Protein AF-A0A2U3L5U7-F1 (afdb_monomer_lite)

Radius of gyration: 14.74 Å; chains: 1; bounding box: 34×36×38 Å

Secondary structure (DSSP, 8-state):
----------THHHHHHHHHHHHHHHTSS-SSS-HHHHHHHHHHHHHHHHHHHHH-TTS--HHHHHHHHHHHHHHTTS--TT--

InterPro domains:
  IPR036271 Tetracyclin repressor-like, C-terminal domain superfamily [SSF48498] (13-76)

Structure (mm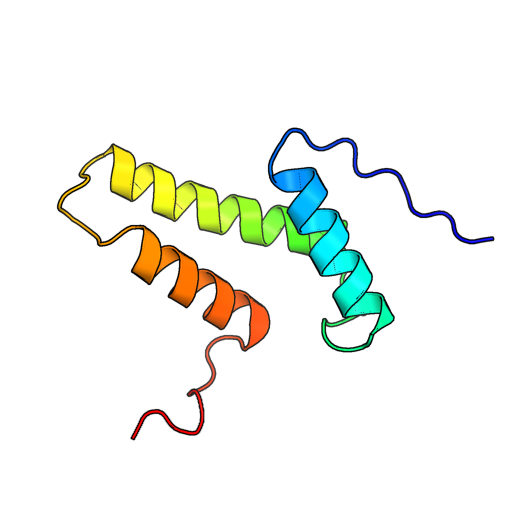CIF, N/CA/C/O backbone):
data_AF-A0A2U3L5U7-F1
#
_entry.id   AF-A0A2U3L5U7-F1
#
loop_
_atom_site.group_PDB
_atom_site.id
_atom_site.type_symbol
_atom_site.label_atom_id
_atom_site.label_alt_id
_atom_site.label_comp_id
_atom_site.label_asym_id
_atom_site.label_entity_id
_atom_site.label_seq_id
_atom_site.pdbx_PDB_ins_code
_atom_site.Cartn_x
_atom_site.Cartn_y
_atom_site.Cartn_z
_atom_site.occupancy
_atom_site.B_iso_or_equiv
_atom_site.auth_seq_id
_atom_site.auth_comp_id
_atom_site.auth_asym_id
_atom_site.auth_atom_id
_atom_site.pdbx_PDB_model_num
ATOM 1 N N . MET A 1 1 ? -16.056 12.759 20.016 1.00 31.97 1 MET A N 1
ATOM 2 C CA . MET A 1 1 ? -14.929 13.680 19.752 1.00 31.97 1 MET A CA 1
ATOM 3 C C . MET A 1 1 ? -14.005 12.972 18.777 1.00 31.97 1 MET A C 1
ATOM 5 O O . MET A 1 1 ? -13.256 12.105 19.199 1.00 31.97 1 MET A O 1
ATOM 9 N N . ASN A 1 2 ? -14.161 13.230 17.477 1.00 43.66 2 ASN A N 1
ATOM 10 C CA . ASN A 1 2 ? -13.442 12.498 16.435 1.00 43.66 2 ASN A CA 1
ATOM 11 C C . ASN A 1 2 ? -12.108 13.212 16.180 1.00 43.66 2 ASN A C 1
ATOM 13 O O . ASN A 1 2 ? -12.039 14.141 15.380 1.00 43.66 2 ASN A O 1
ATOM 17 N N . GLN A 1 3 ? -11.073 12.871 16.951 1.00 41.44 3 GLN A N 1
ATOM 18 C CA . GLN A 1 3 ? -9.720 13.349 16.669 1.00 41.44 3 GLN A CA 1
ATOM 19 C C . GLN A 1 3 ? -9.163 12.537 15.499 1.00 41.44 3 GLN A C 1
ATOM 21 O O . GLN A 1 3 ? -8.370 11.616 15.679 1.00 41.44 3 GLN A O 1
ATOM 26 N N . GLY A 1 4 ? -9.591 12.893 14.287 1.00 45.00 4 GLY A N 1
ATOM 27 C CA . GLY A 1 4 ? -8.816 12.619 13.089 1.00 45.00 4 GLY A CA 1
ATOM 28 C C . GLY A 1 4 ? -7.519 13.402 13.221 1.00 45.00 4 GLY A C 1
ATOM 29 O O . GLY A 1 4 ? -7.474 14.589 12.913 1.00 45.00 4 GLY A O 1
ATOM 30 N N . ALA A 1 5 ? -6.492 12.773 13.790 1.00 45.72 5 ALA A N 1
ATOM 31 C CA . ALA A 1 5 ? -5.158 13.341 13.813 1.00 45.72 5 ALA A CA 1
ATOM 32 C C . ALA A 1 5 ? -4.775 13.644 12.361 1.00 45.72 5 ALA A C 1
ATOM 34 O O . ALA A 1 5 ? -4.634 12.719 11.562 1.00 45.72 5 ALA A O 1
ATOM 35 N N . GLU A 1 6 ? -4.669 14.933 12.022 1.00 52.91 6 GLU A N 1
ATOM 36 C CA . GLU A 1 6 ? -4.199 15.395 10.719 1.00 52.91 6 GLU A CA 1
ATOM 37 C C . GLU A 1 6 ? -2.895 14.662 10.384 1.00 52.91 6 GLU A C 1
ATOM 39 O O . GLU A 1 6 ? -1.834 14.944 10.952 1.00 52.91 6 GLU A O 1
ATOM 44 N N . TYR A 1 7 ? -2.954 13.716 9.447 1.00 54.94 7 TYR A N 1
ATOM 45 C CA . TYR A 1 7 ? -1.752 13.216 8.801 1.00 54.94 7 TYR A CA 1
ATOM 46 C C . TYR A 1 7 ? -1.173 14.345 7.961 1.00 54.94 7 TYR A C 1
ATOM 48 O O . TYR A 1 7 ? -1.550 14.539 6.809 1.00 54.94 7 TYR A O 1
ATOM 56 N N . ARG A 1 8 ? -0.221 15.088 8.531 1.00 57.88 8 ARG A N 1
ATOM 57 C CA . ARG A 1 8 ? 0.607 16.059 7.803 1.00 57.88 8 ARG A CA 1
ATOM 58 C C . ARG A 1 8 ? 1.689 15.346 6.983 1.00 57.88 8 ARG A C 1
ATOM 60 O O . ARG A 1 8 ? 2.878 15.531 7.218 1.00 57.88 8 ARG A O 1
ATOM 67 N N . GLY A 1 9 ? 1.263 14.481 6.065 1.00 59.00 9 GLY A N 1
ATOM 68 C CA . GLY A 1 9 ? 2.099 13.909 5.007 1.00 59.00 9 GLY A CA 1
ATOM 69 C C . GLY A 1 9 ? 1.991 14.745 3.731 1.00 59.00 9 GLY A C 1
ATOM 70 O O . GLY A 1 9 ? 0.944 15.330 3.458 1.00 59.00 9 GLY A O 1
ATOM 71 N N . GLY A 1 10 ? 3.065 14.829 2.948 1.00 73.31 10 GLY A N 1
ATOM 72 C CA . GLY A 1 10 ? 3.046 15.536 1.665 1.00 73.31 10 GLY A CA 1
ATOM 73 C C . GLY A 1 10 ? 2.406 14.704 0.544 1.00 73.31 10 GLY A C 1
ATOM 74 O O . GLY A 1 10 ? 2.524 13.479 0.522 1.00 73.31 10 GLY A O 1
ATOM 75 N N . GLY A 1 11 ? 1.774 15.371 -0.428 1.00 79.94 11 GLY A N 1
ATOM 76 C CA . GLY A 1 11 ? 1.389 14.783 -1.720 1.00 79.94 11 GLY A CA 1
ATOM 77 C C . GLY A 1 11 ? 0.538 13.509 -1.627 1.00 79.94 11 GLY A C 1
ATOM 78 O O . GLY A 1 11 ? -0.558 13.527 -1.085 1.00 79.94 11 GLY A O 1
ATOM 79 N N . SER A 1 12 ? 1.031 12.394 -2.180 1.00 83.12 12 SER A N 1
ATOM 80 C CA . SER A 1 12 ? 0.294 11.120 -2.230 1.00 83.12 12 SER A CA 1
ATOM 81 C C . SER A 1 12 ? 0.041 10.490 -0.857 1.00 83.12 12 SER A C 1
ATOM 83 O O . SER A 1 12 ? -0.887 9.700 -0.723 1.00 83.12 12 SER A O 1
ATOM 85 N N . GLN A 1 13 ? 0.847 10.817 0.159 1.00 86.06 13 GLN A N 1
ATOM 86 C CA . GLN A 1 13 ? 0.719 10.208 1.486 1.00 86.06 13 GLN A CA 1
ATOM 87 C C . GLN A 1 13 ? -0.580 10.617 2.183 1.00 86.06 13 GLN A C 1
ATOM 89 O O . GLN A 1 13 ? -1.180 9.802 2.877 1.00 86.06 13 GLN A O 1
ATOM 94 N N . SER A 1 14 ? -1.037 11.859 1.985 1.00 87.69 14 SER A N 1
ATOM 95 C CA . SER A 1 14 ? -2.298 12.330 2.567 1.00 87.69 14 SER A CA 1
ATOM 96 C C . SER A 1 14 ? -3.506 11.634 1.937 1.00 87.69 14 SER A C 1
ATOM 98 O O . SER A 1 14 ? -4.427 11.255 2.654 1.00 87.69 14 SER A O 1
ATOM 100 N N . LEU A 1 15 ? -3.471 11.381 0.624 1.00 90.88 15 LEU A N 1
ATOM 101 C CA . LEU A 1 15 ? -4.508 10.613 -0.073 1.00 90.88 15 LEU A CA 1
ATOM 102 C C . LEU A 1 15 ? -4.559 9.161 0.410 1.00 90.88 15 LEU A C 1
ATOM 104 O O . LEU A 1 15 ? -5.636 8.651 0.696 1.00 90.88 15 LEU A O 1
ATOM 108 N N . ILE A 1 16 ? -3.404 8.503 0.545 1.00 92.69 16 ILE A N 1
ATOM 109 C CA . ILE A 1 16 ? -3.330 7.127 1.061 1.00 92.69 16 ILE A CA 1
ATOM 110 C C . ILE A 1 16 ? -3.828 7.072 2.509 1.00 92.69 16 ILE A C 1
ATOM 112 O O . ILE A 1 16 ? -4.582 6.169 2.860 1.00 92.69 16 ILE A O 1
ATOM 116 N N . ALA A 1 17 ? -3.454 8.047 3.342 1.00 93.25 17 ALA A N 1
ATOM 117 C CA . ALA A 1 17 ? -3.946 8.138 4.713 1.00 93.25 17 ALA A CA 1
ATOM 118 C C . ALA A 1 17 ? -5.471 8.251 4.772 1.00 93.25 17 ALA A C 1
ATOM 120 O O . ALA A 1 17 ? -6.095 7.573 5.585 1.00 93.25 17 ALA A O 1
ATOM 121 N N . GLU A 1 18 ? -6.065 9.055 3.891 1.00 93.88 18 GLU A N 1
ATOM 122 C CA . GLU A 1 18 ? -7.514 9.215 3.824 1.00 93.88 18 GLU A CA 1
ATOM 123 C C . GLU A 1 18 ? -8.219 7.949 3.320 1.00 93.88 18 GLU A C 1
ATOM 125 O O . GLU A 1 18 ? -9.213 7.536 3.910 1.00 93.88 18 GLU A O 1
ATOM 130 N N . ILE A 1 19 ? -7.673 7.276 2.302 1.00 94.75 19 ILE A N 1
ATOM 131 C CA . ILE A 1 19 ? -8.189 5.982 1.820 1.00 94.75 19 ILE A CA 1
ATOM 132 C C . ILE A 1 19 ? -8.177 4.950 2.950 1.00 94.75 19 ILE A C 1
ATOM 134 O O . ILE A 1 19 ? -9.181 4.284 3.193 1.00 94.75 19 ILE A O 1
ATOM 138 N N . ILE A 1 20 ? -7.059 4.838 3.672 1.00 96.19 20 ILE A N 1
ATOM 139 C CA . ILE A 1 20 ? -6.925 3.880 4.773 1.00 96.19 20 ILE A CA 1
ATOM 140 C C . ILE A 1 20 ? -7.889 4.223 5.910 1.00 96.19 20 ILE A C 1
ATOM 142 O O . ILE A 1 20 ? -8.531 3.325 6.448 1.00 96.19 20 ILE A O 1
ATOM 146 N N . ARG A 1 21 ? -8.038 5.509 6.250 1.00 95.69 21 ARG A N 1
ATOM 147 C CA . ARG A 1 21 ? -8.998 5.968 7.262 1.00 95.69 21 ARG A CA 1
ATOM 148 C C . ARG A 1 21 ? -10.432 5.593 6.879 1.00 95.69 21 ARG A C 1
ATOM 150 O O . ARG A 1 21 ? -11.136 5.013 7.699 1.00 95.69 21 ARG A O 1
ATOM 157 N N . LEU A 1 22 ? -10.846 5.886 5.646 1.00 96.81 22 LEU A N 1
ATOM 158 C CA . LEU A 1 22 ? -12.189 5.575 5.150 1.00 96.81 22 LEU A CA 1
ATOM 159 C C . LEU A 1 22 ? -12.450 4.064 5.115 1.00 96.81 22 LEU A C 1
ATOM 161 O O . LEU A 1 22 ? -13.496 3.622 5.582 1.00 96.81 22 LEU A O 1
ATOM 165 N N . GLY A 1 23 ? -11.488 3.265 4.646 1.00 96.38 23 GLY A N 1
ATOM 166 C CA . GLY A 1 23 ? -11.606 1.805 4.652 1.00 96.38 23 GLY A CA 1
ATOM 167 C C . GLY A 1 23 ? -11.681 1.224 6.068 1.00 96.38 23 GLY A C 1
ATOM 168 O O . GLY A 1 23 ? -12.437 0.287 6.314 1.00 96.38 23 GLY A O 1
ATOM 169 N N . GLN A 1 24 ? -10.963 1.806 7.036 1.00 97.44 24 GLN A N 1
ATOM 170 C CA . GLN A 1 24 ? -11.101 1.427 8.444 1.00 97.44 24 GLN A CA 1
ATOM 171 C C . GLN A 1 24 ? -12.489 1.771 8.990 1.00 97.44 24 GLN A C 1
ATOM 173 O O . GLN A 1 24 ? -13.092 0.933 9.653 1.00 97.44 24 GLN A O 1
ATOM 178 N N . GLU A 1 25 ? -13.029 2.954 8.695 1.00 97.19 25 GLU A N 1
ATOM 179 C CA . GLU A 1 25 ? -14.384 3.347 9.114 1.00 97.19 2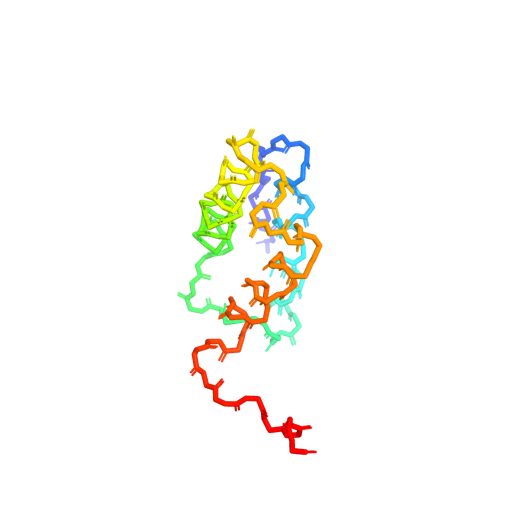5 GLU A CA 1
ATOM 180 C C . GLU A 1 25 ? -15.477 2.464 8.502 1.00 97.19 25 GLU A C 1
ATOM 182 O O . GLU A 1 25 ? -16.460 2.158 9.176 1.00 97.19 25 GLU A O 1
ATOM 187 N N . ALA A 1 26 ? -15.285 2.010 7.262 1.00 97.62 26 ALA A N 1
ATOM 188 C CA . ALA A 1 26 ? -16.185 1.086 6.576 1.00 97.62 26 ALA A CA 1
ATOM 189 C C . ALA A 1 26 ? -16.040 -0.381 7.034 1.00 97.62 26 ALA A C 1
ATOM 191 O O . ALA A 1 26 ? -16.883 -1.212 6.703 1.00 97.62 26 ALA A O 1
ATOM 192 N N . GLY A 1 27 ? -14.992 -0.714 7.797 1.00 95.69 27 GLY A N 1
ATOM 193 C CA . GLY A 1 27 ? -14.676 -2.093 8.187 1.00 95.69 27 GLY A CA 1
ATOM 194 C C . GLY A 1 27 ? -14.027 -2.931 7.076 1.00 95.69 27 GLY A C 1
ATOM 195 O O . GLY A 1 27 ? -13.906 -4.143 7.225 1.00 95.69 27 GLY A O 1
ATOM 196 N N . GLU A 1 28 ? -13.595 -2.298 5.985 1.00 95.19 28 GLU A N 1
ATOM 197 C CA . GLU A 1 28 ? -12.913 -2.925 4.844 1.00 95.19 28 GLU A CA 1
ATOM 198 C C . GLU A 1 28 ? -11.414 -3.135 5.108 1.00 95.19 28 GLU A C 1
ATOM 200 O O . GLU A 1 28 ? -10.800 -4.051 4.568 1.00 95.19 28 GLU A O 1
ATOM 205 N N . ILE A 1 29 ? -10.815 -2.297 5.960 1.00 95.69 29 ILE A N 1
ATOM 206 C CA . ILE A 1 29 ? -9.411 -2.391 6.372 1.00 95.69 29 ILE A CA 1
ATOM 207 C C . ILE A 1 29 ? -9.343 -2.666 7.873 1.00 95.69 29 ILE A C 1
ATOM 209 O O . ILE A 1 29 ? -10.067 -2.070 8.672 1.00 95.69 29 ILE A O 1
ATOM 213 N N . ARG A 1 30 ? -8.422 -3.552 8.266 1.00 94.44 30 ARG A N 1
ATOM 2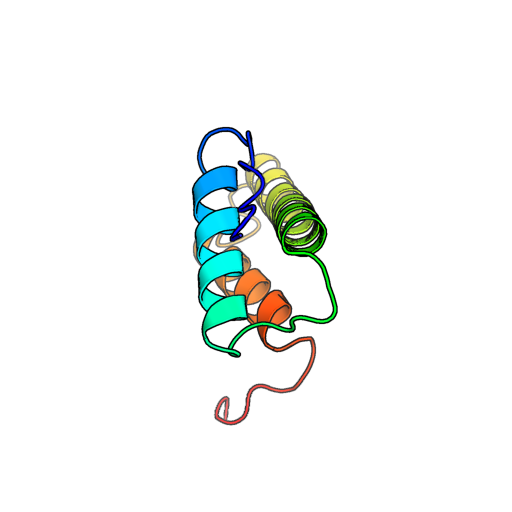14 C CA . ARG A 1 30 ? -8.191 -3.944 9.662 1.00 94.44 30 ARG A CA 1
ATOM 215 C C . ARG A 1 30 ? -8.022 -2.731 10.590 1.00 94.44 30 ARG A C 1
ATOM 217 O O . ARG A 1 30 ? -7.254 -1.811 10.303 1.00 94.44 30 ARG A O 1
ATOM 224 N N . GLN A 1 31 ? -8.725 -2.743 11.718 1.00 95.69 31 GLN A N 1
ATOM 225 C CA . GLN A 1 31 ? -8.760 -1.630 12.681 1.00 95.69 31 GLN A CA 1
ATOM 226 C C . GLN A 1 31 ? -7.805 -1.819 13.868 1.00 95.69 31 GLN A C 1
ATOM 228 O O . GLN A 1 31 ? -7.564 -0.887 14.630 1.00 95.69 31 GLN A O 1
ATOM 233 N N . ASP A 1 32 ? -7.241 -3.017 14.032 1.00 97.31 32 ASP A N 1
ATOM 234 C CA . ASP A 1 32 ? -6.284 -3.338 15.095 1.00 97.31 32 ASP A CA 1
ATOM 235 C C . ASP A 1 32 ? -4.911 -2.672 14.885 1.00 97.31 32 ASP A C 1
ATOM 237 O O . ASP A 1 32 ? -4.107 -2.581 15.813 1.00 97.31 32 ASP A O 1
ATOM 241 N N . ILE A 1 33 ? -4.648 -2.162 13.678 1.00 96.06 33 ILE A N 1
ATOM 242 C CA . ILE A 1 33 ? -3.444 -1.409 13.329 1.00 96.06 33 ILE A CA 1
ATOM 243 C C . ILE A 1 33 ? -3.810 0.046 13.040 1.00 96.06 33 ILE A C 1
ATOM 245 O O . ILE A 1 33 ? -4.720 0.338 12.274 1.00 96.06 33 ILE A O 1
ATOM 249 N N . SER A 1 34 ? -3.049 0.992 13.595 1.00 94.62 34 SER A N 1
ATOM 250 C CA . SER A 1 34 ? -3.256 2.416 13.302 1.00 94.62 34 SER A CA 1
ATOM 251 C C . SER A 1 34 ? -3.093 2.727 11.806 1.00 94.62 34 SER A C 1
ATOM 253 O O . SER A 1 34 ? -2.122 2.271 11.192 1.00 94.62 34 SER A O 1
ATOM 255 N N . ALA A 1 35 ? -3.938 3.611 11.260 1.00 92.62 35 ALA A N 1
ATOM 256 C CA . ALA A 1 35 ? -3.768 4.151 9.907 1.00 92.62 35 ALA A CA 1
ATOM 257 C C . ALA A 1 35 ? -2.330 4.647 9.651 1.00 92.62 35 ALA A C 1
ATOM 259 O O . ALA A 1 35 ? -1.789 4.427 8.574 1.00 92.62 35 ALA A O 1
ATOM 260 N N . LYS A 1 36 ? -1.653 5.211 10.670 1.00 91.94 36 LYS A N 1
ATOM 261 C CA . LYS A 1 36 ? -0.244 5.659 10.593 1.00 91.94 36 LYS A CA 1
ATOM 262 C C . LYS A 1 36 ? 0.672 4.597 10.041 1.00 91.94 36 LYS A C 1
ATOM 264 O O . LYS A 1 36 ? 1.531 4.859 9.202 1.00 91.94 36 LYS A O 1
ATOM 269 N N . LEU A 1 37 ? 0.556 3.429 10.656 1.00 94.94 37 LEU A N 1
ATOM 270 C CA . LEU A 1 37 ? 1.485 2.342 10.470 1.00 94.94 37 LEU A CA 1
ATOM 271 C C . LEU A 1 37 ? 1.214 1.684 9.123 1.00 94.94 37 LEU A C 1
ATOM 273 O O . LEU A 1 37 ? 2.161 1.397 8.401 1.00 94.94 37 LEU A O 1
ATOM 277 N N . LEU A 1 38 ? -0.064 1.572 8.760 1.00 95.88 38 LEU A N 1
ATOM 278 C CA . LEU A 1 38 ? -0.508 1.117 7.449 1.00 95.88 38 LEU A CA 1
ATOM 279 C C . LEU A 1 38 ? 0.003 2.034 6.321 1.00 95.88 38 LEU A C 1
ATOM 281 O O . LEU A 1 38 ? 0.637 1.540 5.392 1.00 95.88 38 LEU A O 1
ATOM 285 N N . VAL A 1 39 ? -0.155 3.362 6.440 1.00 95.06 39 VAL A N 1
ATOM 286 C CA . VAL A 1 39 ? 0.398 4.339 5.474 1.00 95.06 39 VAL A CA 1
ATOM 287 C C . VAL A 1 39 ? 1.916 4.204 5.366 1.00 95.06 39 VAL A C 1
ATOM 289 O O . VAL A 1 39 ? 2.463 4.116 4.271 1.00 95.06 39 VAL A O 1
ATOM 292 N N . LYS A 1 40 ? 2.617 4.145 6.505 1.00 94.44 40 LYS A N 1
ATOM 293 C CA . LYS A 1 40 ? 4.080 4.020 6.518 1.00 94.44 40 LYS A CA 1
ATOM 294 C C . LYS A 1 40 ? 4.546 2.738 5.825 1.00 94.44 40 LYS A C 1
ATOM 296 O O . LYS A 1 40 ? 5.551 2.761 5.121 1.00 94.44 40 LYS A O 1
ATOM 301 N N . GLN A 1 41 ? 3.846 1.628 6.036 1.00 95.31 41 GLN A N 1
ATOM 302 C CA . GLN A 1 41 ? 4.185 0.347 5.428 1.00 95.31 41 GLN A CA 1
ATOM 303 C C . GLN A 1 41 ? 4.029 0.391 3.906 1.00 95.31 41 GLN A C 1
ATOM 305 O O . GLN A 1 41 ? 4.984 0.069 3.200 1.00 95.31 41 GLN A O 1
ATOM 310 N N . ILE A 1 42 ? 2.865 0.817 3.399 1.00 94.94 42 ILE A N 1
ATOM 311 C CA . ILE A 1 42 ? 2.629 0.880 1.950 1.00 94.94 42 ILE A CA 1
ATOM 312 C C . ILE A 1 42 ? 3.560 1.888 1.269 1.00 94.94 42 ILE A C 1
ATOM 314 O O . ILE A 1 42 ? 4.045 1.617 0.173 1.00 94.94 42 ILE A O 1
ATOM 318 N N . ASP A 1 43 ? 3.907 2.994 1.934 1.00 93.50 43 ASP A N 1
ATOM 319 C CA . ASP A 1 43 ? 4.892 3.946 1.418 1.00 93.50 43 ASP A CA 1
ATOM 320 C C . ASP A 1 43 ? 6.292 3.340 1.290 1.00 93.50 43 ASP A C 1
ATOM 322 O O . ASP A 1 43 ? 6.961 3.567 0.280 1.00 93.50 43 ASP A O 1
ATOM 326 N N . ILE A 1 44 ? 6.743 2.558 2.279 1.00 94.94 44 ILE A N 1
ATOM 327 C CA . ILE A 1 44 ? 8.037 1.859 2.214 1.00 94.94 44 ILE A CA 1
ATOM 328 C C . ILE A 1 44 ? 8.040 0.881 1.039 1.00 94.94 44 ILE A C 1
ATOM 330 O O . ILE A 1 44 ? 8.949 0.929 0.213 1.00 94.94 44 ILE A O 1
ATOM 334 N N . LEU A 1 45 ? 7.012 0.034 0.932 1.00 95.19 45 LEU A N 1
ATOM 335 C CA . LEU A 1 45 ? 6.911 -0.961 -0.137 1.00 95.19 45 LEU A CA 1
ATOM 336 C C . LEU A 1 45 ? 6.881 -0.289 -1.515 1.00 95.19 45 LEU A C 1
ATOM 338 O O . LEU A 1 45 ? 7.640 -0.657 -2.410 1.00 95.19 45 LEU A O 1
ATOM 342 N N . ARG A 1 46 ? 6.043 0.742 -1.675 1.00 93.94 46 ARG A N 1
ATOM 343 C CA . ARG A 1 46 ? 5.952 1.519 -2.914 1.00 93.94 46 ARG A CA 1
ATOM 344 C C . ARG A 1 46 ? 7.293 2.151 -3.276 1.00 93.94 46 ARG A C 1
ATOM 346 O O . ARG A 1 46 ? 7.651 2.169 -4.451 1.00 93.94 46 ARG A O 1
ATOM 353 N N . SER A 1 47 ? 8.014 2.688 -2.293 1.00 94.31 47 SER A N 1
ATOM 354 C CA . SER A 1 47 ? 9.306 3.341 -2.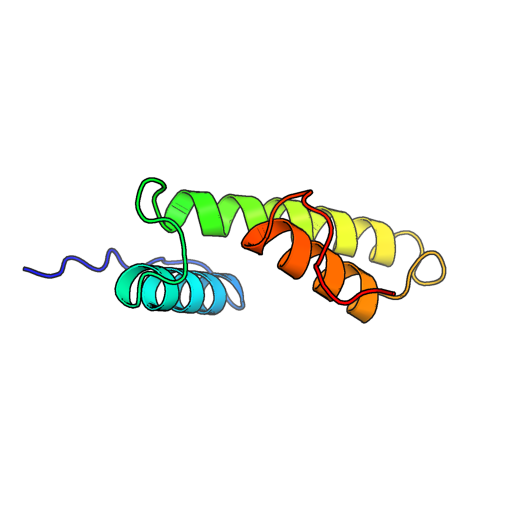527 1.00 94.31 47 SER A CA 1
ATOM 355 C C . SER A 1 47 ? 10.332 2.364 -3.095 1.00 94.31 47 SER A C 1
ATOM 357 O O . SER A 1 47 ? 11.060 2.740 -4.004 1.00 94.31 47 SER A O 1
ATOM 359 N N . VAL A 1 48 ? 10.350 1.113 -2.623 1.00 95.19 48 VAL A N 1
ATOM 360 C CA . VAL A 1 48 ? 11.242 0.069 -3.158 1.00 95.19 48 VAL A CA 1
ATOM 361 C C . VAL A 1 48 ? 10.937 -0.209 -4.630 1.00 95.19 48 VAL A C 1
ATOM 363 O O . VAL A 1 48 ? 11.830 -0.082 -5.459 1.00 95.19 48 VAL A O 1
ATOM 366 N N . VAL A 1 49 ? 9.669 -0.464 -4.980 1.00 95.62 49 VAL A N 1
ATOM 367 C CA . VAL A 1 49 ? 9.264 -0.729 -6.377 1.00 95.62 49 VAL A CA 1
ATOM 368 C C . VAL A 1 49 ? 9.621 0.435 -7.305 1.00 95.62 49 VAL A C 1
ATOM 370 O O . VAL A 1 49 ? 10.090 0.231 -8.423 1.00 95.62 49 VAL A O 1
ATOM 373 N N . VAL A 1 50 ? 9.413 1.674 -6.850 1.00 95.06 50 VAL A N 1
ATOM 374 C CA . VAL A 1 50 ? 9.766 2.866 -7.633 1.00 95.06 50 VAL A CA 1
ATOM 375 C C . VAL A 1 50 ? 11.280 3.005 -7.787 1.00 95.06 50 VAL A C 1
ATOM 377 O O . VAL A 1 50 ? 11.727 3.383 -8.865 1.00 95.06 50 VAL A O 1
ATOM 380 N N . MET A 1 51 ? 12.072 2.707 -6.755 1.00 96.19 51 MET A N 1
ATOM 381 C CA . MET A 1 51 ? 13.534 2.765 -6.848 1.00 96.19 51 MET A CA 1
ATOM 382 C C . MET A 1 51 ? 14.087 1.708 -7.806 1.00 96.19 51 MET A C 1
ATOM 384 O O . MET A 1 51 ? 14.946 2.036 -8.619 1.00 96.19 51 MET A O 1
ATOM 388 N N . ASP A 1 52 ? 13.557 0.485 -7.778 1.00 94.62 52 ASP A N 1
ATOM 389 C CA . ASP A 1 52 ? 13.936 -0.569 -8.727 1.00 94.62 52 ASP A CA 1
ATOM 390 C C . ASP A 1 52 ? 13.618 -0.153 -10.169 1.00 94.62 52 ASP A C 1
ATOM 392 O O . ASP A 1 52 ? 14.464 -0.262 -11.057 1.00 94.62 52 ASP A O 1
ATOM 396 N N . TRP A 1 53 ? 12.438 0.434 -10.384 1.00 96.81 53 TRP A N 1
ATOM 397 C CA . TRP A 1 53 ? 12.061 0.983 -11.684 1.00 96.81 53 TRP A CA 1
ATOM 398 C C . TRP A 1 53 ? 12.932 2.171 -12.116 1.00 96.81 53 TRP A C 1
ATOM 400 O O . TRP A 1 53 ? 13.259 2.285 -13.289 1.00 96.81 53 TRP A O 1
ATOM 410 N N . LEU A 1 54 ? 13.326 3.067 -11.207 1.00 96.25 54 LEU A N 1
ATOM 411 C CA . LEU A 1 54 ? 14.224 4.180 -11.543 1.00 96.25 54 LEU A CA 1
ATOM 412 C C . LEU A 1 54 ? 15.633 3.694 -11.909 1.00 96.25 54 LEU A C 1
ATOM 414 O O . LEU A 1 54 ? 16.276 4.308 -12.760 1.00 96.25 54 LEU A O 1
ATOM 418 N N . ASN A 1 55 ? 16.101 2.615 -11.275 1.00 96.81 55 ASN A N 1
ATOM 419 C CA . ASN A 1 55 ? 17.396 2.003 -11.569 1.00 96.81 55 ASN A CA 1
ATOM 420 C C . ASN A 1 55 ? 17.412 1.347 -12.957 1.00 96.81 55 ASN A C 1
ATOM 422 O O . ASN A 1 55 ? 18.377 1.519 -13.699 1.00 96.81 55 ASN A O 1
ATOM 426 N N . ASP A 1 56 ? 16.349 0.620 -13.313 1.00 96.19 56 ASP A N 1
ATOM 427 C CA . ASP A 1 56 ? 16.156 0.045 -14.646 1.00 96.19 56 ASP A CA 1
ATOM 428 C C . ASP A 1 56 ? 14.663 0.044 -15.027 1.00 96.19 56 ASP A C 1
ATOM 430 O O . ASP A 1 56 ? 13.935 -0.898 -14.690 1.00 96.19 56 ASP A O 1
ATOM 434 N N . PRO A 1 57 ? 14.192 1.056 -15.784 1.00 92.75 57 PRO A N 1
ATOM 435 C CA . PRO A 1 57 ? 12.786 1.159 -16.171 1.00 92.75 57 PRO A CA 1
ATOM 436 C C . PRO A 1 57 ? 12.283 0.020 -17.060 1.00 92.75 57 PRO A C 1
ATOM 438 O O . PRO A 1 57 ? 11.072 -0.122 -17.221 1.00 92.75 57 PRO A O 1
ATOM 441 N N . SER A 1 58 ? 13.190 -0.759 -17.662 1.00 94.1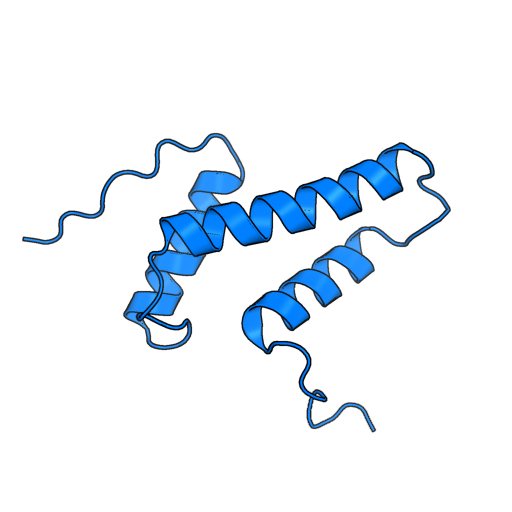2 58 SER A N 1
ATOM 442 C CA . SER A 1 58 ? 12.850 -1.903 -18.513 1.00 94.12 58 SER A CA 1
ATOM 443 C C . SER A 1 58 ? 12.691 -3.209 -17.732 1.00 94.12 58 SER A C 1
ATOM 445 O O . SER A 1 58 ? 12.105 -4.160 -18.247 1.00 94.12 58 SER A O 1
ATOM 447 N N . SER A 1 59 ? 13.166 -3.247 -16.483 1.00 90.62 59 SER A N 1
ATOM 448 C CA . SER A 1 59 ? 13.125 -4.439 -15.632 1.00 90.62 59 SER A CA 1
ATOM 449 C C . SER A 1 59 ? 11.709 -4.825 -15.196 1.00 90.62 59 SER A C 1
ATOM 451 O O . SER A 1 59 ? 11.448 -5.999 -14.923 1.00 90.62 59 SER A O 1
ATOM 453 N N . LEU A 1 60 ? 10.786 -3.856 -15.130 1.00 93.19 60 LEU A N 1
ATOM 454 C CA . LEU A 1 60 ? 9.423 -4.083 -14.663 1.00 93.19 60 LEU A CA 1
ATOM 455 C C . LEU A 1 60 ? 8.396 -3.106 -15.247 1.00 93.19 60 LEU 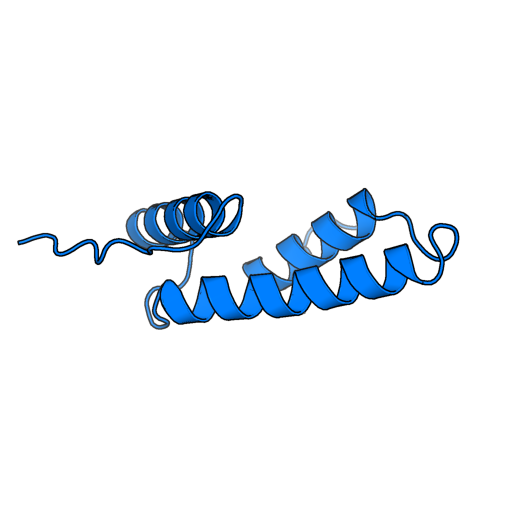A C 1
ATOM 457 O O . LEU A 1 60 ? 8.667 -1.936 -15.514 1.00 93.19 60 LEU A O 1
ATOM 461 N N . GLU A 1 61 ? 7.158 -3.586 -15.360 1.00 95.75 61 GLU A N 1
ATOM 462 C CA . GLU A 1 61 ? 5.992 -2.773 -15.706 1.00 95.75 61 GLU A CA 1
ATOM 463 C C . GLU A 1 61 ? 5.437 -2.098 -14.445 1.00 95.75 61 GLU A C 1
ATOM 465 O O . GLU A 1 61 ? 4.612 -2.677 -13.732 1.00 95.75 61 GLU A O 1
ATOM 470 N N . LEU A 1 62 ? 5.861 -0.859 -14.173 1.00 94.81 62 LEU A N 1
ATOM 471 C CA . LEU A 1 62 ? 5.600 -0.162 -12.903 1.00 94.81 62 LEU A CA 1
ATOM 472 C C . LEU A 1 62 ? 4.129 -0.201 -12.471 1.00 94.81 62 LEU A C 1
ATOM 474 O O . LEU A 1 62 ? 3.817 -0.478 -11.316 1.00 94.81 62 LEU A O 1
ATOM 478 N N . ARG A 1 63 ? 3.200 0.034 -13.404 1.00 94.06 63 ARG A N 1
ATOM 479 C CA . ARG A 1 63 ? 1.761 0.007 -13.104 1.00 94.06 63 ARG A CA 1
ATOM 480 C C . ARG A 1 63 ? 1.291 -1.374 -12.634 1.00 94.06 63 ARG A C 1
ATOM 482 O O . ARG A 1 63 ? 0.463 -1.441 -11.729 1.00 94.06 63 ARG A O 1
ATOM 489 N N . LYS A 1 64 ? 1.791 -2.453 -13.245 1.00 96.50 64 LYS A N 1
ATOM 490 C CA . LYS A 1 64 ? 1.413 -3.829 -12.887 1.00 96.50 64 LYS A CA 1
ATOM 491 C C . LYS A 1 64 ? 1.968 -4.204 -11.517 1.00 96.50 64 LYS A C 1
ATOM 493 O O . LYS A 1 64 ? 1.240 -4.780 -10.717 1.00 96.50 64 LYS A O 1
ATOM 498 N N . GLU A 1 65 ? 3.212 -3.836 -11.228 1.00 96.31 65 GLU A N 1
ATOM 499 C CA . GLU A 1 65 ? 3.840 -4.153 -9.941 1.00 96.31 65 GLU A CA 1
ATOM 500 C C . GLU A 1 65 ? 3.228 -3.362 -8.778 1.00 96.31 65 GLU A C 1
ATOM 502 O O . GLU A 1 65 ? 2.978 -3.929 -7.718 1.00 96.31 65 GLU A O 1
ATOM 507 N N . ILE A 1 66 ? 2.870 -2.090 -8.985 1.00 95.44 66 ILE A N 1
ATOM 508 C CA . ILE A 1 66 ? 2.127 -1.322 -7.974 1.00 95.44 66 ILE A CA 1
ATOM 509 C C . ILE A 1 66 ? 0.753 -1.946 -7.693 1.00 95.44 66 ILE A C 1
ATOM 511 O O . ILE A 1 66 ? 0.357 -2.017 -6.533 1.00 95.44 66 ILE A O 1
ATOM 515 N N . ALA A 1 67 ? 0.038 -2.432 -8.714 1.00 95.31 67 ALA A N 1
ATOM 516 C CA . ALA A 1 67 ? -1.247 -3.103 -8.508 1.00 95.31 67 ALA A CA 1
ATOM 517 C C . ALA A 1 67 ? -1.094 -4.389 -7.675 1.00 95.31 67 ALA A C 1
ATOM 519 O O . ALA A 1 67 ? -1.813 -4.566 -6.698 1.00 95.31 67 ALA A O 1
ATOM 520 N N . LYS A 1 68 ? -0.104 -5.236 -7.994 1.00 95.25 68 LYS A N 1
ATOM 521 C CA . LYS A 1 68 ? 0.202 -6.445 -7.207 1.00 95.25 68 LYS A CA 1
ATOM 522 C C . LYS A 1 68 ? 0.584 -6.126 -5.762 1.00 95.25 68 LYS A C 1
ATOM 524 O O . LYS A 1 68 ? 0.209 -6.860 -4.857 1.00 95.25 68 LYS A O 1
ATOM 529 N N . LEU A 1 69 ? 1.334 -5.047 -5.542 1.00 95.81 69 LEU A N 1
ATOM 530 C CA . LEU A 1 69 ? 1.714 -4.593 -4.205 1.00 95.81 69 LEU A CA 1
ATOM 531 C C . LEU A 1 69 ? 0.495 -4.162 -3.389 1.00 95.81 69 LEU A C 1
ATOM 533 O O . LEU A 1 69 ? 0.420 -4.490 -2.208 1.00 95.81 69 LEU A O 1
ATOM 537 N N . VAL A 1 70 ? -0.446 -3.438 -4.002 1.00 94.12 70 VAL A N 1
ATOM 538 C CA . VAL A 1 70 ? -1.701 -3.045 -3.345 1.00 94.12 70 VAL A CA 1
ATOM 539 C C . VAL A 1 70 ? -2.554 -4.274 -3.033 1.00 94.12 70 VAL A C 1
ATOM 541 O O . VAL A 1 70 ? -3.012 -4.392 -1.901 1.00 94.12 70 VAL A O 1
ATOM 544 N N . ASP A 1 71 ? -2.696 -5.209 -3.975 1.00 94.12 71 ASP A N 1
ATOM 545 C CA . ASP A 1 71 ? -3.389 -6.485 -3.747 1.00 94.12 71 ASP A CA 1
ATOM 546 C C . ASP A 1 71 ? -2.758 -7.243 -2.564 1.00 94.12 71 ASP A C 1
ATOM 548 O O . ASP A 1 71 ? -3.446 -7.594 -1.614 1.00 94.12 71 ASP A O 1
ATOM 552 N N . LEU A 1 72 ? -1.429 -7.404 -2.548 1.00 94.38 72 LEU A N 1
ATOM 553 C CA . LEU A 1 72 ? -0.701 -8.041 -1.442 1.00 94.38 72 LEU A CA 1
ATOM 554 C C . LEU A 1 72 ? -0.895 -7.304 -0.107 1.00 94.38 72 LEU A C 1
ATOM 556 O O . LEU A 1 72 ? -0.932 -7.928 0.952 1.00 94.38 72 LEU A O 1
ATOM 560 N N . PHE A 1 73 ? -0.972 -5.975 -0.135 1.00 93.75 73 PHE A N 1
ATOM 561 C CA . PHE A 1 73 ? -1.178 -5.166 1.062 1.00 93.75 73 PHE A CA 1
ATOM 562 C C . PHE A 1 73 ? -2.584 -5.354 1.651 1.00 93.75 73 PHE A C 1
ATOM 564 O O . PHE A 1 73 ? -2.722 -5.387 2.874 1.00 93.75 73 PHE A O 1
ATOM 571 N N . LEU A 1 74 ? -3.605 -5.476 0.799 1.00 91.75 74 LEU A N 1
ATOM 572 C CA . LEU A 1 74 ? -5.001 -5.623 1.213 1.00 91.75 74 LEU A CA 1
ATOM 573 C C . LEU A 1 74 ? -5.353 -7.073 1.567 1.00 91.75 74 LEU A C 1
ATOM 575 O O . LEU A 1 74 ? -5.926 -7.321 2.626 1.00 91.75 74 LEU A O 1
ATOM 579 N N . ASP A 1 75 ? -4.950 -8.020 0.724 1.00 91.44 75 ASP A N 1
ATOM 580 C CA . ASP A 1 75 ? -5.368 -9.425 0.801 1.00 91.44 75 ASP A CA 1
ATOM 581 C C . ASP A 1 75 ? -4.316 -10.323 1.480 1.00 91.44 75 ASP A C 1
ATOM 583 O O . ASP A 1 75 ? -4.568 -11.488 1.806 1.00 91.44 75 ASP A O 1
ATOM 587 N N . GLY A 1 76 ? -3.112 -9.797 1.721 1.00 88.94 76 GLY A N 1
ATOM 588 C CA . GLY A 1 76 ? -1.979 -10.593 2.179 1.00 88.94 76 GLY A CA 1
ATOM 589 C C . GLY A 1 76 ? -1.476 -11.559 1.100 1.00 88.94 76 GLY A C 1
ATOM 590 O O . GLY A 1 76 ? -1.757 -11.422 -0.086 1.00 88.94 76 GLY A O 1
ATOM 591 N N . ALA A 1 77 ? -0.682 -12.553 1.505 1.00 89.88 77 ALA A N 1
ATOM 592 C CA . ALA A 1 77 ? -0.074 -13.531 0.592 1.00 89.88 77 ALA A CA 1
ATOM 593 C C . ALA A 1 77 ? -1.002 -14.717 0.253 1.00 89.88 77 ALA A C 1
ATOM 595 O O . ALA A 1 77 ? -0.530 -15.792 -0.124 1.00 89.88 77 ALA A O 1
ATOM 596 N N . LEU A 1 78 ? -2.310 -14.558 0.458 1.00 87.38 78 LEU A N 1
ATOM 597 C CA . LEU A 1 78 ? -3.292 -15.594 0.163 1.00 87.38 78 LEU A CA 1
ATOM 598 C C . LEU A 1 78 ? -3.481 -15.735 -1.354 1.00 87.38 78 LEU A C 1
ATOM 600 O O . LEU A 1 78 ? -3.267 -14.798 -2.122 1.00 87.38 78 LEU A O 1
ATOM 604 N N . ILE A 1 79 ? -3.889 -16.926 -1.797 1.00 79.81 79 ILE A N 1
ATOM 605 C CA . ILE A 1 79 ? -4.271 -17.138 -3.196 1.00 79.81 79 ILE A CA 1
ATOM 606 C C . ILE A 1 79 ? -5.558 -16.354 -3.454 1.00 79.81 79 ILE A C 1
ATOM 608 O O . ILE A 1 79 ? -6.551 -16.549 -2.755 1.00 79.81 79 ILE A O 1
ATOM 612 N N . LYS A 1 80 ? -5.557 -15.506 -4.485 1.00 72.31 80 LYS A N 1
ATOM 613 C CA . LYS A 1 80 ? -6.752 -14.785 -4.926 1.00 72.31 80 LYS A CA 1
ATOM 614 C C . LYS A 1 80 ? -7.737 -15.776 -5.556 1.00 72.31 80 LYS A C 1
ATOM 616 O O . LYS A 1 80 ? -7.486 -16.281 -6.657 1.00 72.31 80 LYS A O 1
ATOM 621 N N . GLU A 1 81 ? -8.828 -16.089 -4.856 1.00 65.00 81 GLU A N 1
ATOM 622 C CA . GLU A 1 81 ? -9.912 -16.912 -5.408 1.00 65.00 81 GLU A CA 1
ATOM 623 C C . GLU A 1 81 ? -10.416 -16.275 -6.717 1.00 65.00 81 GLU A C 1
ATOM 625 O O . GLU A 1 81 ? -10.737 -15.089 -6.758 1.00 65.00 81 GLU A O 1
ATOM 630 N N . GLY A 1 82 ? -10.419 -17.046 -7.812 1.00 60.44 82 GLY A N 1
ATOM 631 C CA . GLY A 1 82 ? -10.835 -16.577 -9.143 1.00 60.44 82 GLY A CA 1
ATOM 632 C C . GLY A 1 82 ? -9.715 -16.350 -10.167 1.00 60.44 82 GLY A C 1
ATOM 633 O O . GLY A 1 82 ? -10.001 -15.876 -11.260 1.00 60.44 82 GLY A O 1
ATOM 634 N N . SER A 1 83 ? -8.462 -16.701 -9.858 1.00 57.00 83 SER A N 1
ATOM 635 C CA . SER A 1 83 ? -7.338 -16.608 -10.815 1.00 57.00 83 SER A CA 1
ATOM 636 C C . SER A 1 83 ? -7.087 -17.898 -11.624 1.00 57.00 83 SER A C 1
ATOM 638 O O . SER A 1 83 ? -5.950 -18.136 -12.031 1.00 57.00 83 SER A O 1
ATOM 640 N N . GLN A 1 84 ? -8.110 -18.746 -11.812 1.00 43.47 84 GLN A N 1
ATOM 641 C CA . GLN A 1 84 ? -8.040 -19.942 -12.672 1.00 43.47 84 GLN A CA 1
ATOM 642 C C . GLN A 1 84 ? -8.520 -19.651 -14.091 1.00 43.47 84 GLN A C 1
ATOM 644 O O . GLN A 1 84 ? -9.564 -18.976 -14.224 1.00 43.47 84 GLN A O 1
#

Foldseek 3Di:
DDCPPQPPDDDVLNVQLVVQVVCVVVVQHDPVDDSVVLSVVLVVVLVVLVVVCVVPVVVDDSVVVNVVSVCCSRVNPDDDPPPD

pLDDT: mean 86.59, std 16.44, range [31.97, 97.62]

Organism: NCBI:txid2043169

Sequence (84 aa):
MNQGAEYRGGGSQSLIAEIIRLGQEAGEIRQDISAKLLVKQIDILRSVVVMDWLNDPSSLELRKEIAKLVDLFLDGALIKEGSQ